Protein AF-A0AAD8E3S8-F1 (afdb_monomer)

Solvent-accessible surface area (backbone atoms only — not comparable to full-atom values): 8691 Å² total; per-residue (Å²): 136,82,88,84,83,81,80,79,73,86,78,87,72,82,86,75,86,82,73,80,76,80,74,79,87,85,70,74,86,72,76,71,76,76,90,76,82,78,54,72,68,54,49,51,56,53,50,53,50,40,73,78,41,77,68,80,53,70,70,59,38,53,52,51,17,64,77,63,77,45,56,50,66,58,55,53,50,49,47,52,48,53,52,49,50,51,53,63,73,73,50,76,82,51,68,67,58,54,53,33,38,77,69,72,76,41,89,67,85,69,70,77,72,48,65,66,56,55,51,47,51,51,51,52,52,61,59,57,72,70,76,118

Organism: Diploptera punctata (NCBI:txid6984)

Secondary structure (DSSP, 8-state):
--------PPP-PPPPS-------S--------PPPPPPHHHHHHHHHHHHH-SS--HHHHHHHHHHHT--HHHHHHHHHHHHHHHHHHSS---HHHHHHHHTT----------HHHHHHHHHHHHHHTT--

Structure (mmCIF, N/CA/C/O backbone):
data_AF-A0AAD8E3S8-F1
#
_entry.id   AF-A0AAD8E3S8-F1
#
loop_
_atom_site.group_PDB
_atom_site.id
_atom_site.type_symbol
_atom_site.label_atom_id
_atom_site.label_alt_id
_atom_site.label_comp_id
_atom_site.label_asym_id
_atom_site.label_entity_id
_atom_site.label_seq_id
_atom_site.pdbx_PDB_ins_code
_atom_site.Cartn_x
_atom_site.Cartn_y
_atom_site.Cartn_z
_atom_site.occupancy
_atom_site.B_iso_or_equiv
_atom_site.auth_seq_id
_atom_site.auth_comp_id
_atom_site.auth_asym_id
_atom_site.auth_atom_id
_atom_site.pdbx_PDB_model_num
ATOM 1 N N . PRO A 1 1 ? 68.603 -6.218 30.599 1.00 41.03 1 PRO A N 1
ATOM 2 C CA . PRO A 1 1 ? 67.965 -5.438 29.508 1.00 41.03 1 PRO A CA 1
ATOM 3 C C . PRO A 1 1 ? 67.103 -6.356 28.616 1.00 41.03 1 PRO A C 1
ATOM 5 O O . PRO A 1 1 ? 67.599 -6.965 27.682 1.00 4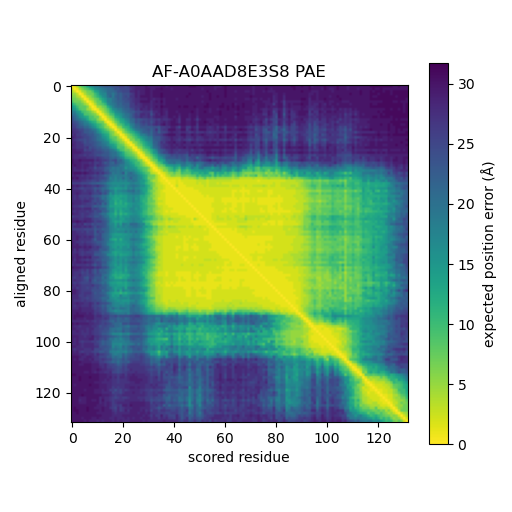1.03 1 PRO A O 1
ATOM 8 N N . GLN A 1 2 ? 65.912 -6.761 29.063 1.00 36.66 2 GLN A N 1
ATOM 9 C CA . GLN A 1 2 ? 64.624 -6.101 28.787 1.00 36.66 2 GLN A CA 1
ATOM 10 C C . GLN A 1 2 ? 64.418 -5.613 27.339 1.00 36.66 2 GLN A C 1
ATOM 12 O O . GLN A 1 2 ? 65.004 -4.619 26.933 1.00 36.66 2 GLN A O 1
ATOM 17 N N . GLY A 1 3 ? 63.469 -6.273 26.660 1.00 38.06 3 GLY A N 1
ATOM 18 C CA . GLY A 1 3 ? 62.448 -5.627 25.830 1.00 38.06 3 GLY A CA 1
ATOM 19 C C . GLY A 1 3 ? 62.775 -5.394 24.355 1.00 38.06 3 GLY A C 1
ATOM 20 O O . GLY A 1 3 ? 63.618 -4.571 24.028 1.00 38.06 3 GLY A O 1
ATOM 21 N N . ASN A 1 4 ? 62.029 -6.051 23.456 1.00 39.97 4 ASN A N 1
ATOM 22 C CA . ASN A 1 4 ? 61.101 -5.373 22.527 1.00 39.97 4 ASN A CA 1
ATOM 23 C C . ASN A 1 4 ? 60.538 -6.350 21.482 1.00 39.97 4 ASN A C 1
ATOM 25 O O . ASN A 1 4 ? 60.871 -6.294 20.301 1.00 39.97 4 ASN A O 1
ATOM 29 N N . ASN A 1 5 ? 59.616 -7.220 21.905 1.00 42.78 5 ASN A N 1
ATOM 30 C CA . ASN A 1 5 ? 58.748 -7.932 20.969 1.00 42.78 5 ASN A CA 1
ATOM 31 C C . ASN A 1 5 ? 57.535 -7.038 20.668 1.00 42.78 5 ASN A C 1
ATOM 33 O O . ASN A 1 5 ? 56.614 -6.920 21.480 1.00 42.78 5 ASN A O 1
ATOM 37 N N . LYS A 1 6 ? 57.559 -6.364 19.513 1.00 49.00 6 LYS A N 1
ATOM 38 C CA . LYS A 1 6 ? 56.444 -5.556 19.001 1.00 49.00 6 LYS A CA 1
ATOM 39 C C . LYS A 1 6 ? 55.241 -6.472 18.744 1.00 49.00 6 LYS A C 1
ATOM 41 O O . LYS A 1 6 ? 55.183 -7.156 17.727 1.00 49.00 6 LYS A O 1
ATOM 46 N N . LYS A 1 7 ? 54.263 -6.479 19.655 1.00 45.72 7 LYS A N 1
ATOM 47 C CA . LYS A 1 7 ? 52.934 -7.050 19.397 1.00 45.72 7 LYS A CA 1
ATOM 48 C C . LYS A 1 7 ? 52.200 -6.140 18.412 1.00 45.72 7 LYS A C 1
ATOM 50 O O . LYS A 1 7 ? 51.661 -5.105 18.792 1.00 45.72 7 LYS A O 1
ATOM 55 N N . ILE A 1 8 ? 52.211 -6.519 17.140 1.00 47.75 8 ILE A N 1
ATOM 56 C CA . ILE A 1 8 ? 51.391 -5.906 16.095 1.00 47.75 8 ILE A CA 1
ATOM 57 C C . ILE A 1 8 ? 49.946 -6.356 16.355 1.00 47.75 8 ILE A C 1
ATOM 59 O O . ILE A 1 8 ? 49.624 -7.535 16.220 1.00 47.75 8 ILE A O 1
ATOM 63 N N . GLY A 1 9 ? 49.095 -5.436 16.816 1.00 45.84 9 GLY A N 1
ATOM 64 C CA . GLY A 1 9 ? 47.663 -5.684 17.005 1.00 45.84 9 GLY A CA 1
ATOM 65 C C . GLY A 1 9 ? 46.956 -5.983 15.675 1.00 45.84 9 GLY A C 1
ATOM 66 O O . GLY A 1 9 ? 47.449 -5.585 14.615 1.00 45.84 9 GLY A O 1
ATOM 67 N N . PRO A 1 10 ? 45.809 -6.687 15.688 1.00 48.34 10 PRO A N 1
ATOM 68 C CA . PRO A 1 10 ? 45.144 -7.071 14.458 1.00 48.34 10 PRO A CA 1
ATOM 69 C C . PRO A 1 10 ? 44.601 -5.835 13.735 1.00 48.34 10 PRO A C 1
ATOM 71 O O . PRO A 1 10 ? 43.852 -5.021 14.275 1.00 48.34 10 PRO A O 1
ATOM 74 N N . ARG A 1 11 ? 45.024 -5.736 12.478 1.00 45.38 11 ARG A N 1
ATOM 75 C CA . ARG A 1 11 ? 44.616 -4.790 11.446 1.00 45.38 11 ARG A CA 1
ATOM 76 C C . ARG A 1 11 ? 43.090 -4.648 11.377 1.00 45.38 11 ARG A C 1
ATOM 78 O O . ARG A 1 11 ? 42.374 -5.622 11.154 1.00 45.38 11 ARG A O 1
ATOM 85 N N . ASN A 1 12 ? 42.624 -3.411 11.530 1.00 42.72 12 ASN A N 1
ATOM 86 C CA . ASN A 1 12 ? 41.236 -2.995 11.359 1.00 42.72 12 ASN A CA 1
ATOM 87 C C . ASN A 1 12 ? 40.801 -3.271 9.903 1.00 42.72 12 ASN A C 1
ATOM 89 O O . ASN A 1 12 ? 41.327 -2.655 8.975 1.00 42.72 12 ASN A O 1
ATOM 93 N N . GLN A 1 13 ? 39.914 -4.249 9.690 1.00 47.81 13 GLN A N 1
ATOM 94 C CA . GLN A 1 13 ? 39.330 -4.538 8.375 1.00 47.81 13 GLN A CA 1
ATOM 95 C C . GLN A 1 13 ? 38.132 -3.608 8.109 1.00 47.81 13 GLN A C 1
ATOM 97 O O . GLN A 1 13 ? 37.314 -3.407 9.010 1.00 47.81 13 GLN A O 1
ATOM 102 N N . PRO A 1 14 ? 37.977 -3.074 6.883 1.00 47.94 14 PRO A N 1
ATOM 103 C CA . PRO A 1 14 ? 36.801 -2.303 6.499 1.00 47.94 14 PRO A CA 1
ATOM 104 C C . PRO A 1 14 ? 35.556 -3.204 6.467 1.00 47.94 14 PRO A C 1
ATOM 106 O O . PRO A 1 14 ? 35.616 -4.373 6.085 1.00 47.94 14 PRO A O 1
ATOM 109 N N . GLY A 1 15 ? 34.426 -2.656 6.918 1.00 44.78 15 GLY A N 1
ATOM 110 C CA . GLY A 1 15 ? 33.181 -3.382 7.158 1.00 44.78 15 GLY A CA 1
ATOM 111 C C . GLY A 1 15 ? 32.670 -4.177 5.952 1.00 44.78 15 GLY A C 1
ATOM 112 O O . GLY A 1 15 ? 32.384 -3.628 4.892 1.00 44.78 15 GLY A O 1
ATOM 113 N N . CYS A 1 16 ? 32.501 -5.482 6.162 1.00 39.47 16 CYS A N 1
ATOM 114 C CA . CYS A 1 16 ? 31.863 -6.409 5.232 1.00 39.47 16 CYS A CA 1
ATOM 115 C C . CYS A 1 16 ? 30.346 -6.120 5.101 1.00 39.47 16 CYS A C 1
ATOM 117 O O . CYS A 1 16 ? 29.694 -5.796 6.105 1.00 39.47 16 CYS A O 1
ATOM 119 N N . PRO A 1 17 ? 29.738 -6.257 3.903 1.00 53.91 17 PRO A N 1
ATOM 120 C CA . PRO A 1 17 ? 28.339 -5.926 3.673 1.00 53.91 17 PRO A CA 1
ATOM 121 C C . PRO A 1 17 ? 27.427 -6.939 4.371 1.00 53.91 17 PRO A C 1
ATOM 123 O O . PRO A 1 17 ? 27.351 -8.103 3.997 1.00 53.91 17 PRO A O 1
ATOM 126 N N . ARG A 1 18 ? 26.692 -6.475 5.385 1.00 59.91 18 ARG A N 1
ATOM 127 C CA . ARG A 1 18 ? 25.403 -7.032 5.836 1.00 59.91 18 ARG A CA 1
ATOM 128 C C . ARG A 1 18 ? 25.329 -8.566 5.953 1.00 59.91 18 ARG A C 1
ATOM 130 O O . ARG A 1 18 ? 24.325 -9.165 5.573 1.00 59.91 18 ARG A O 1
ATOM 137 N N . SER A 1 19 ? 26.317 -9.201 6.580 1.00 55.44 19 SER A N 1
ATOM 138 C CA . SER A 1 19 ? 26.093 -10.529 7.158 1.00 55.44 19 SER A CA 1
ATOM 139 C C . SER A 1 19 ? 25.189 -10.355 8.378 1.00 55.44 19 SER A C 1
ATOM 141 O O . SER A 1 19 ? 25.576 -9.749 9.380 1.00 55.44 19 SER A O 1
ATOM 143 N N . ARG A 1 20 ? 23.933 -10.810 8.283 1.00 57.47 20 ARG A N 1
ATOM 144 C CA . ARG A 1 20 ? 23.039 -10.902 9.444 1.00 57.47 20 ARG A CA 1
ATOM 145 C C . ARG A 1 20 ? 23.740 -11.782 10.479 1.00 57.47 20 ARG A C 1
ATOM 147 O O . ARG A 1 20 ? 23.725 -13.002 10.349 1.00 57.47 20 ARG A O 1
ATOM 154 N N . ARG A 1 21 ? 24.329 -11.170 11.515 1.00 55.66 21 ARG A N 1
ATOM 155 C CA . ARG A 1 21 ? 24.757 -11.891 12.718 1.00 55.66 21 ARG A CA 1
ATOM 156 C C . ARG A 1 21 ? 23.563 -12.713 13.196 1.00 55.66 21 ARG A C 1
ATOM 158 O O . ARG A 1 21 ? 22.559 -12.147 13.628 1.00 55.66 21 ARG A O 1
ATOM 165 N N . LEU A 1 22 ? 23.678 -14.037 13.139 1.00 57.59 22 LEU A N 1
ATOM 166 C CA . LEU A 1 22 ? 22.804 -14.941 13.874 1.00 57.59 22 LEU A CA 1
ATOM 167 C C . LEU A 1 22 ? 23.106 -14.719 15.360 1.00 57.59 22 LEU A C 1
ATOM 169 O O . LEU A 1 22 ? 23.985 -15.353 15.940 1.00 57.59 22 LEU A O 1
ATOM 173 N N . LYS A 1 23 ? 22.442 -13.725 15.959 1.00 53.69 23 LYS A N 1
ATOM 174 C CA . LYS A 1 23 ? 22.464 -13.502 17.403 1.00 53.69 23 LYS A CA 1
ATOM 175 C C . LYS A 1 23 ? 21.855 -14.760 18.028 1.00 53.69 23 LYS A C 1
ATOM 177 O O . LYS A 1 23 ? 20.659 -15.009 17.876 1.00 53.69 23 LYS A O 1
ATOM 182 N N . ARG A 1 24 ? 22.714 -15.582 18.640 1.00 53.75 24 ARG A N 1
ATOM 183 C CA . ARG A 1 24 ? 22.315 -16.756 19.418 1.00 53.75 24 ARG A CA 1
ATOM 184 C C . ARG A 1 24 ? 21.368 -16.328 20.548 1.00 53.75 24 ARG A C 1
ATOM 186 O O . ARG A 1 24 ? 21.337 -15.169 20.955 1.00 53.75 24 ARG A O 1
ATOM 193 N N . LYS A 1 25 ? 20.521 -17.279 20.907 1.00 50.75 25 LYS A N 1
ATOM 194 C CA . LYS A 1 25 ? 19.128 -17.159 21.318 1.00 50.75 25 LYS A CA 1
ATOM 195 C C . LYS A 1 25 ? 19.005 -17.026 22.836 1.00 50.75 25 LYS A C 1
ATOM 197 O O . LYS A 1 25 ? 19.272 -17.992 23.520 1.00 50.75 25 LYS A O 1
ATOM 202 N N . ASP A 1 26 ? 18.496 -15.882 23.278 1.00 53.72 26 ASP A N 1
ATOM 203 C CA . ASP A 1 26 ? 17.650 -15.733 24.469 1.00 53.72 26 ASP A CA 1
ATOM 204 C C . ASP A 1 26 ? 16.571 -14.719 24.102 1.00 53.72 26 ASP A C 1
ATOM 206 O O . ASP A 1 26 ? 16.601 -13.543 24.460 1.00 53.72 26 ASP A O 1
ATOM 210 N N . LYS A 1 27 ? 15.659 -15.145 23.229 1.00 52.94 27 LYS A N 1
ATOM 211 C CA . LYS A 1 27 ? 14.475 -14.363 22.906 1.00 52.94 27 LYS A CA 1
ATOM 212 C C . LYS A 1 27 ? 13.290 -15.103 23.490 1.00 52.94 27 LYS A C 1
ATOM 214 O O . LYS A 1 27 ? 12.908 -16.148 22.963 1.00 52.94 27 LYS A O 1
ATOM 219 N N . LYS A 1 28 ? 12.699 -14.520 24.541 1.00 51.91 28 LYS A N 1
ATOM 220 C CA . LYS A 1 28 ? 11.263 -14.664 24.813 1.00 51.91 28 LYS A CA 1
ATOM 221 C C . LYS A 1 28 ? 10.522 -14.622 23.467 1.00 51.91 28 LYS A C 1
ATOM 223 O O . LYS A 1 28 ? 10.998 -13.908 22.577 1.00 51.91 28 LYS A O 1
ATOM 228 N N . PRO A 1 29 ? 9.429 -15.377 23.274 1.00 54.59 29 PRO A N 1
ATOM 229 C CA . PRO A 1 29 ? 8.632 -15.289 22.060 1.00 54.59 29 PRO A CA 1
ATOM 230 C C . PRO A 1 29 ? 8.114 -13.854 21.958 1.00 54.59 29 PRO A C 1
ATOM 232 O O . PRO A 1 29 ? 7.106 -13.490 22.545 1.00 54.59 29 PRO A O 1
ATOM 235 N N . GLU A 1 30 ? 8.890 -13.002 21.295 1.00 58.44 30 GLU A N 1
ATOM 236 C CA . GLU A 1 30 ? 8.513 -11.644 20.977 1.00 58.44 30 GLU A CA 1
ATOM 237 C C . GLU A 1 30 ? 7.377 -11.817 19.989 1.00 58.44 30 GLU A C 1
ATOM 239 O O . GLU A 1 30 ? 7.583 -12.263 18.856 1.00 58.44 30 GLU A O 1
ATOM 244 N N . GLU A 1 31 ? 6.178 -11.623 20.522 1.00 56.72 31 GLU A N 1
ATOM 245 C CA . GLU A 1 31 ? 4.889 -11.745 19.879 1.00 56.72 31 GLU A CA 1
ATOM 246 C C . GLU A 1 31 ? 4.933 -10.897 18.608 1.00 56.72 31 GLU A C 1
ATOM 248 O O . GLU A 1 31 ? 4.754 -9.677 18.608 1.00 56.72 31 GLU A O 1
ATOM 253 N N . LYS A 1 32 ? 5.333 -11.534 17.503 1.00 60.06 32 LYS A N 1
ATOM 254 C CA . LYS A 1 32 ? 5.391 -10.883 16.201 1.00 60.06 32 LYS A CA 1
ATOM 255 C C . LYS A 1 32 ? 3.975 -10.412 15.945 1.00 60.06 32 LYS A C 1
ATOM 257 O O . LYS A 1 32 ? 3.080 -11.250 15.856 1.00 60.06 32 LYS A O 1
ATOM 262 N N . ARG A 1 33 ? 3.793 -9.090 15.852 1.00 64.56 33 ARG A N 1
ATOM 263 C CA . ARG A 1 33 ? 2.478 -8.489 15.613 1.00 64.56 33 ARG A CA 1
ATOM 264 C C . ARG A 1 33 ? 1.783 -9.271 14.492 1.00 64.56 33 ARG A C 1
ATOM 266 O O . ARG A 1 33 ? 2.411 -9.455 13.439 1.00 64.56 33 ARG A O 1
ATOM 273 N N . PRO A 1 34 ? 0.558 -9.774 14.718 1.00 72.31 34 PRO A N 1
ATOM 274 C CA . PRO A 1 34 ? -0.138 -10.586 13.734 1.00 72.31 34 PRO A CA 1
ATOM 275 C C . PRO A 1 34 ? -0.231 -9.828 12.409 1.00 72.31 34 PRO A C 1
ATOM 277 O O . PRO A 1 34 ? -0.371 -8.601 12.378 1.00 72.31 34 PRO A O 1
ATOM 280 N N . ARG A 1 35 ? -0.103 -10.560 11.296 1.00 74.25 35 ARG A N 1
ATOM 281 C CA . ARG A 1 35 ? -0.296 -9.974 9.967 1.00 74.25 35 ARG A CA 1
ATOM 282 C C . ARG A 1 35 ? -1.739 -9.501 9.875 1.00 74.25 35 ARG A C 1
ATOM 284 O O . ARG A 1 35 ? -2.656 -10.306 9.968 1.00 74.25 35 ARG A O 1
ATOM 291 N N . THR A 1 36 ? -1.912 -8.201 9.695 1.00 80.19 36 THR A N 1
ATOM 292 C CA . THR A 1 36 ? -3.214 -7.574 9.489 1.00 80.19 36 THR A CA 1
ATOM 293 C C . THR A 1 36 ? -3.386 -7.294 8.003 1.00 80.19 36 THR A C 1
ATOM 295 O O . THR A 1 36 ? -2.484 -6.752 7.361 1.00 80.19 36 THR A O 1
ATOM 298 N N . ALA A 1 37 ? -4.518 -7.722 7.446 1.00 89.44 37 ALA A N 1
ATOM 299 C CA . ALA A 1 37 ? -4.952 -7.315 6.116 1.00 89.44 37 ALA A CA 1
ATOM 300 C C . ALA A 1 37 ? -5.725 -5.995 6.233 1.00 89.44 37 ALA A C 1
ATOM 302 O O . ALA A 1 37 ? -6.493 -5.816 7.177 1.00 89.44 37 ALA A O 1
ATOM 303 N N . PHE A 1 38 ? -5.509 -5.077 5.291 1.00 93.56 38 PHE A N 1
ATOM 304 C CA . PHE A 1 38 ? -6.312 -3.858 5.184 1.00 93.56 38 PHE A CA 1
ATOM 305 C C . PHE A 1 38 ? -7.603 -4.151 4.417 1.00 93.56 38 PHE A C 1
ATOM 307 O O . PHE A 1 38 ? -7.601 -4.984 3.508 1.00 93.56 38 PHE A O 1
ATOM 314 N N . SER A 1 39 ? -8.690 -3.466 4.769 1.00 95.81 39 SER A N 1
ATOM 315 C CA . SER A 1 39 ? -9.948 -3.551 4.024 1.00 95.81 39 SER A CA 1
ATOM 316 C C . SER A 1 39 ? -9.810 -2.934 2.625 1.00 95.81 39 SER A C 1
ATOM 318 O O . SER A 1 39 ? -8.892 -2.153 2.357 1.00 95.81 39 SER A O 1
ATOM 320 N N . GLY A 1 40 ? -10.737 -3.262 1.719 1.00 93.75 40 GLY A N 1
ATOM 321 C CA . GLY A 1 40 ? -10.757 -2.683 0.370 1.00 93.75 40 GLY A CA 1
ATOM 322 C C . GLY A 1 40 ? -10.865 -1.154 0.382 1.00 93.75 40 GLY A C 1
ATOM 323 O O . GLY A 1 40 ? -10.140 -0.481 -0.346 1.00 93.75 40 GLY A O 1
ATOM 324 N N . GLU A 1 41 ? -11.691 -0.605 1.273 1.00 94.88 41 GLU A N 1
ATOM 325 C CA . GLU A 1 41 ? -11.859 0.841 1.460 1.00 94.88 41 GLU A CA 1
ATOM 326 C C . GLU A 1 41 ? -10.572 1.513 1.965 1.00 94.88 41 GLU A C 1
ATOM 328 O O . GLU A 1 41 ? -10.131 2.521 1.407 1.00 94.88 41 GLU A O 1
ATOM 333 N N . GLN A 1 42 ? -9.904 0.906 2.956 1.00 95.81 42 GLN A N 1
ATOM 334 C CA . GLN A 1 42 ? -8.612 1.388 3.453 1.00 95.81 42 GLN A CA 1
ATOM 335 C C . GLN A 1 42 ? -7.567 1.416 2.332 1.00 95.81 42 GLN A C 1
ATOM 337 O O . GLN A 1 42 ? -6.833 2.393 2.183 1.00 95.81 42 GLN A O 1
ATOM 342 N N . LEU A 1 43 ? -7.508 0.364 1.510 1.00 96.69 43 LEU A N 1
ATOM 343 C CA . LEU A 1 43 ? -6.600 0.309 0.367 1.00 96.69 43 LEU A CA 1
ATOM 344 C C . LEU A 1 43 ? -6.935 1.364 -0.690 1.00 96.69 43 LEU A C 1
ATOM 346 O O . LEU A 1 43 ? -6.012 1.976 -1.223 1.00 96.69 43 LEU A O 1
ATOM 350 N N . ALA A 1 44 ? -8.214 1.598 -0.986 1.00 95.50 44 ALA A N 1
ATOM 351 C CA . ALA A 1 44 ? -8.640 2.599 -1.961 1.00 95.50 44 ALA A CA 1
ATOM 352 C C . ALA A 1 44 ? -8.189 4.010 -1.554 1.00 95.50 44 ALA A C 1
ATOM 354 O O . ALA A 1 44 ? -7.559 4.708 -2.350 1.00 95.50 44 ALA A O 1
ATOM 355 N N . ARG A 1 45 ? -8.406 4.396 -0.290 1.00 97.44 45 ARG A N 1
ATOM 356 C CA . ARG A 1 45 ? -7.948 5.689 0.244 1.00 97.44 45 ARG A CA 1
ATOM 357 C C . ARG A 1 45 ? -6.424 5.822 0.215 1.00 97.44 45 ARG A C 1
ATOM 359 O O . ARG A 1 45 ? -5.914 6.861 -0.192 1.00 97.44 45 ARG A O 1
ATOM 366 N N . LEU A 1 46 ? -5.690 4.770 0.593 1.00 97.00 46 LEU A N 1
ATOM 367 C CA . LEU A 1 46 ? -4.221 4.767 0.544 1.00 97.00 46 LEU A CA 1
ATOM 368 C C . LEU A 1 46 ? -3.677 4.876 -0.884 1.00 97.00 46 LEU A C 1
ATOM 370 O O . LEU A 1 46 ? -2.676 5.555 -1.108 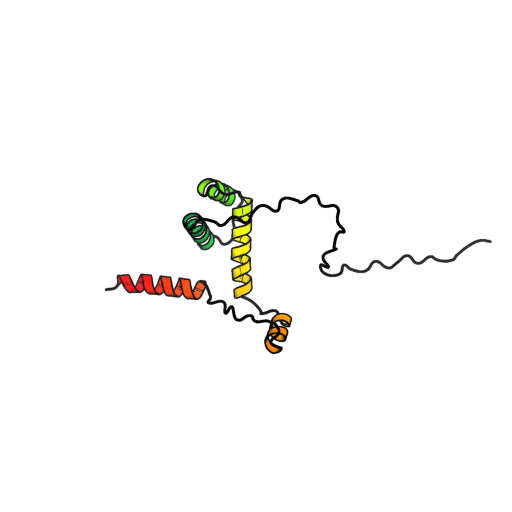1.00 97.00 46 LEU A O 1
ATOM 374 N N . LYS A 1 47 ? -4.322 4.215 -1.852 1.00 96.06 47 LYS A N 1
ATOM 375 C CA . LYS A 1 47 ? -3.975 4.317 -3.275 1.00 96.06 47 LYS A CA 1
ATOM 376 C C . LYS A 1 47 ? -4.212 5.726 -3.810 1.00 96.06 47 LYS A C 1
ATOM 378 O O . LYS A 1 47 ? -3.332 6.245 -4.487 1.00 96.06 47 LYS A O 1
ATOM 383 N N . HIS A 1 48 ? -5.356 6.326 -3.482 1.00 96.19 48 HIS A N 1
ATOM 384 C CA . HIS A 1 48 ? -5.682 7.695 -3.875 1.00 96.19 48 HIS A CA 1
ATOM 385 C C . HIS A 1 48 ? -4.614 8.677 -3.387 1.00 96.19 48 HIS A C 1
ATOM 387 O O . HIS A 1 48 ? -3.986 9.354 -4.194 1.00 96.19 48 HIS A O 1
ATOM 393 N N . GLU A 1 49 ? -4.300 8.638 -2.092 1.00 97.00 49 GLU A N 1
ATOM 394 C CA . GLU A 1 49 ? -3.256 9.486 -1.517 1.00 97.00 49 GLU A CA 1
ATOM 395 C C . GLU A 1 49 ? -1.884 9.259 -2.173 1.00 97.00 49 GLU A C 1
ATOM 3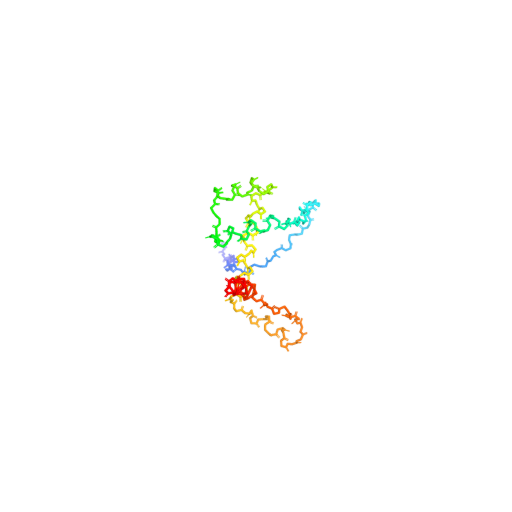97 O O . GLU A 1 49 ? -1.126 10.191 -2.418 1.00 97.00 49 GLU A O 1
ATOM 402 N N . PHE A 1 50 ? -1.532 8.003 -2.460 1.00 95.56 50 PHE A N 1
ATOM 403 C CA . PHE A 1 50 ? -0.252 7.670 -3.081 1.00 95.56 50 PHE A CA 1
ATOM 404 C C . PHE A 1 50 ? -0.129 8.196 -4.517 1.00 95.56 50 PHE A C 1
ATOM 406 O O . PHE A 1 50 ? 0.986 8.475 -4.970 1.00 95.56 50 PHE A O 1
ATOM 413 N N . ALA A 1 51 ? -1.251 8.303 -5.234 1.00 93.81 51 ALA A N 1
ATOM 414 C CA . ALA A 1 51 ? -1.299 8.905 -6.560 1.00 93.81 51 ALA A CA 1
ATOM 415 C C . ALA A 1 51 ? -1.039 10.417 -6.492 1.00 93.81 51 ALA A C 1
ATOM 417 O O . ALA A 1 51 ? -0.292 10.929 -7.322 1.00 93.81 51 ALA A O 1
ATOM 418 N N . GLU A 1 52 ? -1.570 11.098 -5.472 1.00 94.25 52 GLU A N 1
ATOM 419 C CA . GLU A 1 52 ? -1.314 12.523 -5.225 1.00 94.25 52 GLU A CA 1
ATOM 420 C C . GLU A 1 52 ? 0.122 12.772 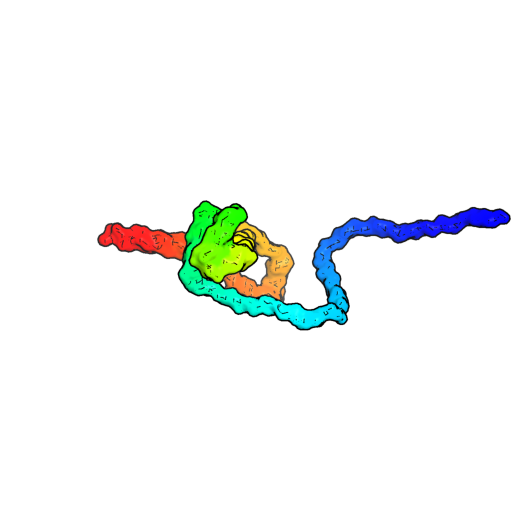-4.746 1.00 94.25 52 GLU A C 1
ATOM 422 O O . GLU A 1 52 ? 0.812 13.664 -5.241 1.00 94.25 52 GLU A O 1
ATOM 427 N N . ASN A 1 53 ? 0.607 11.966 -3.796 1.00 93.75 53 ASN A N 1
ATOM 428 C CA . ASN A 1 53 ? 1.957 12.081 -3.267 1.00 93.75 53 ASN A CA 1
ATOM 429 C C . ASN A 1 53 ? 2.578 10.719 -2.920 1.00 93.75 53 ASN A C 1
ATOM 431 O O . ASN A 1 53 ? 2.200 10.030 -1.971 1.00 93.75 53 ASN A O 1
ATOM 435 N N . ARG A 1 54 ? 3.655 10.367 -3.632 1.00 94.69 54 ARG A N 1
ATOM 436 C CA . ARG A 1 54 ? 4.407 9.115 -3.426 1.00 94.69 54 ARG A CA 1
ATOM 437 C C . ARG A 1 54 ? 5.092 9.045 -2.049 1.00 94.69 54 ARG A C 1
ATOM 439 O O . ARG A 1 54 ? 5.514 7.955 -1.638 1.00 94.69 54 ARG A O 1
ATOM 446 N N . TYR A 1 55 ? 5.232 10.164 -1.329 1.00 97.06 55 TYR A N 1
ATOM 447 C CA . TYR A 1 55 ? 5.865 10.267 -0.009 1.00 97.06 55 TYR A CA 1
ATOM 448 C C . TYR A 1 55 ? 4.988 11.026 0.989 1.00 97.06 55 TYR A C 1
ATOM 450 O O . TYR A 1 55 ? 4.566 12.145 0.746 1.00 97.06 55 TYR A O 1
ATOM 458 N N . LEU A 1 56 ? 4.785 10.456 2.176 1.00 95.69 56 LEU A N 1
ATOM 459 C CA . LEU A 1 56 ? 4.003 11.118 3.218 1.00 95.69 56 LEU A CA 1
ATOM 460 C C . LEU A 1 56 ? 4.843 12.060 4.076 1.00 95.69 56 LEU A C 1
ATOM 462 O O . LEU A 1 56 ? 5.920 11.684 4.552 1.00 95.69 56 LEU A O 1
ATOM 466 N N . THR A 1 57 ? 4.269 13.225 4.368 1.00 97.56 57 THR A N 1
ATOM 467 C CA . THR A 1 57 ? 4.672 14.069 5.496 1.00 97.56 57 THR A CA 1
ATOM 468 C C . THR A 1 57 ? 4.171 13.472 6.814 1.00 97.56 57 THR A C 1
ATOM 470 O O . THR A 1 57 ? 3.342 12.559 6.837 1.00 97.56 57 THR A O 1
ATOM 473 N N . GLU A 1 58 ? 4.691 13.963 7.938 1.00 97.38 58 GLU A N 1
ATOM 474 C CA . GLU A 1 58 ? 4.238 13.530 9.263 1.00 97.38 58 GLU A CA 1
ATOM 475 C C . GLU A 1 58 ? 2.771 13.864 9.507 1.00 97.38 58 GLU A C 1
ATOM 477 O O . GLU A 1 58 ? 1.982 12.961 9.768 1.00 97.38 58 GLU A O 1
ATOM 482 N N . ARG A 1 59 ? 2.391 15.125 9.290 1.00 97.50 59 ARG A N 1
ATOM 483 C CA . ARG A 1 59 ? 1.007 15.577 9.426 1.00 97.50 59 ARG A CA 1
ATOM 484 C C . ARG A 1 59 ? 0.037 14.713 8.617 1.00 97.50 59 ARG A C 1
ATOM 486 O O . ARG A 1 59 ? -0.958 14.240 9.160 1.00 97.50 59 ARG A O 1
ATOM 493 N N . ARG A 1 60 ? 0.343 14.455 7.339 1.00 97.62 60 ARG A N 1
ATOM 494 C CA . ARG A 1 60 ? -0.564 13.687 6.479 1.00 97.62 60 ARG A CA 1
ATOM 495 C C . ARG A 1 60 ? -0.687 12.228 6.913 1.00 97.62 60 ARG A C 1
ATOM 497 O O . ARG A 1 60 ? -1.761 11.641 6.842 1.00 97.62 60 ARG A O 1
ATOM 504 N N . ARG A 1 61 ? 0.398 11.643 7.429 1.00 98.31 61 ARG A N 1
ATOM 505 C CA . ARG A 1 61 ? 0.376 10.296 8.010 1.00 98.31 61 ARG A CA 1
ATOM 506 C C . ARG A 1 61 ? -0.544 10.220 9.231 1.00 98.31 61 ARG A C 1
ATOM 508 O O . ARG A 1 61 ? -1.295 9.253 9.326 1.00 98.31 61 ARG A O 1
ATOM 515 N N . THR A 1 62 ? -0.495 11.203 10.129 1.00 98.31 62 THR A N 1
ATOM 516 C CA . THR A 1 62 ? -1.379 11.258 11.305 1.00 98.31 62 THR A CA 1
ATOM 517 C C . THR A 1 62 ? -2.847 11.416 10.897 1.00 98.31 62 THR A C 1
ATOM 519 O O . THR A 1 62 ? -3.710 10.727 11.439 1.00 98.31 62 THR A O 1
ATOM 522 N N . GLU A 1 63 ? -3.140 12.255 9.899 1.00 97.88 63 GLU A N 1
ATOM 523 C CA . GLU A 1 63 ? -4.499 12.425 9.359 1.00 97.88 63 GLU A CA 1
ATOM 524 C C . GLU A 1 63 ? -5.058 11.104 8.801 1.00 97.88 63 GLU A C 1
ATOM 526 O O . GLU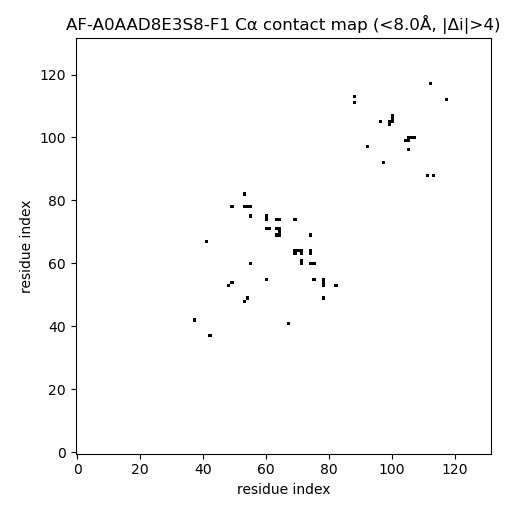 A 1 63 ? -6.126 10.662 9.224 1.00 97.88 63 GLU A O 1
ATOM 531 N N . LEU A 1 64 ? -4.302 10.413 7.939 1.00 97.62 64 LEU A N 1
ATOM 532 C CA . LEU A 1 64 ? -4.712 9.127 7.355 1.00 97.62 64 LEU A CA 1
ATOM 533 C C . LEU A 1 64 ? -4.862 8.018 8.397 1.00 97.62 64 LEU A C 1
ATOM 535 O O . LEU A 1 64 ? -5.760 7.187 8.291 1.00 97.62 64 LEU A O 1
ATOM 539 N N . ALA A 1 65 ? -3.986 7.987 9.402 1.00 97.69 65 ALA A N 1
ATOM 540 C CA . ALA A 1 65 ? -4.082 7.040 10.508 1.00 97.69 65 ALA A CA 1
ATOM 541 C C . ALA A 1 65 ? -5.421 7.191 11.247 1.00 97.69 65 ALA A C 1
ATOM 543 O O . ALA A 1 65 ? -6.108 6.197 11.491 1.00 97.69 65 ALA A O 1
ATOM 544 N N . ARG A 1 66 ? -5.824 8.438 11.529 1.00 97.69 66 ARG A N 1
ATOM 545 C CA . ARG A 1 66 ? -7.106 8.745 12.171 1.00 97.69 66 ARG A CA 1
ATOM 546 C C . ARG A 1 66 ? -8.297 8.404 11.277 1.00 97.69 66 ARG A C 1
ATOM 548 O O . ARG A 1 66 ? -9.242 7.797 11.762 1.00 97.69 66 ARG A O 1
ATOM 555 N N . GLU A 1 67 ? -8.249 8.781 9.999 1.00 96.94 67 GLU A N 1
ATOM 556 C CA . GLU A 1 67 ? -9.323 8.511 9.029 1.00 96.94 67 GLU A CA 1
ATOM 557 C C . GLU A 1 67 ? 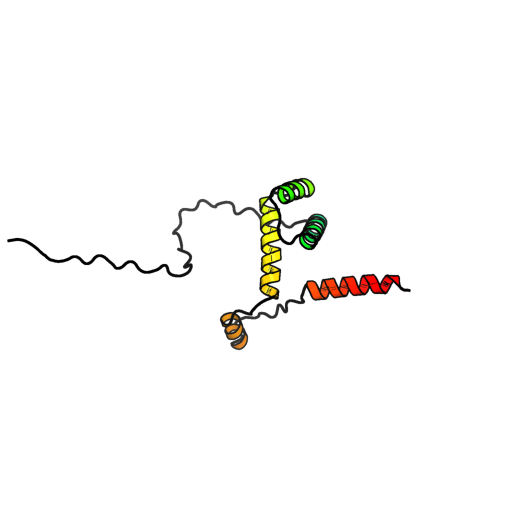-9.573 7.009 8.843 1.00 96.94 67 GLU A C 1
ATOM 559 O O . GLU A 1 67 ? -10.716 6.576 8.763 1.00 96.94 67 GLU A O 1
ATOM 564 N N . LEU A 1 68 ? -8.506 6.207 8.793 1.00 96.31 68 LEU A N 1
ATOM 565 C CA . LEU A 1 68 ? -8.584 4.782 8.466 1.00 96.31 68 LEU A CA 1
ATOM 566 C C . LEU A 1 68 ? -8.650 3.860 9.690 1.00 96.31 68 LEU A C 1
ATOM 568 O O . LEU A 1 68 ? -8.758 2.642 9.523 1.00 96.31 68 LEU A O 1
ATOM 572 N N . GLY A 1 69 ? -8.533 4.412 10.903 1.00 96.31 69 GLY A N 1
ATOM 573 C CA . GLY A 1 69 ? -8.439 3.632 12.141 1.00 96.31 69 GLY A CA 1
ATOM 574 C C . GLY A 1 69 ? -7.186 2.750 12.200 1.00 96.31 69 GLY A C 1
ATOM 575 O O . GLY A 1 69 ? -7.216 1.654 12.759 1.00 96.31 69 GLY A O 1
ATOM 576 N N . LEU A 1 70 ? -6.090 3.194 11.581 1.00 95.62 70 LEU A N 1
ATOM 577 C CA . LEU A 1 70 ? -4.830 2.456 11.482 1.00 95.62 70 LEU A CA 1
ATOM 578 C C . LEU A 1 70 ? -3.728 3.155 12.273 1.00 95.62 70 LEU A C 1
ATOM 580 O O . LEU A 1 70 ? -3.753 4.359 12.494 1.00 95.62 70 LEU A O 1
ATOM 584 N N . ASN A 1 71 ? -2.697 2.409 12.659 1.00 95.44 71 ASN A N 1
ATOM 585 C CA . ASN A 1 71 ? -1.527 3.001 13.296 1.00 95.44 71 ASN A CA 1
ATOM 586 C C . ASN A 1 71 ? -0.639 3.698 12.246 1.00 95.44 71 ASN A C 1
ATOM 588 O O . ASN A 1 71 ? -0.414 3.159 11.160 1.00 95.44 71 ASN A O 1
ATOM 592 N N . GLU A 1 72 ? -0.037 4.843 12.576 1.00 96.94 72 GLU A N 1
ATOM 593 C CA . GLU A 1 72 ? 0.882 5.575 11.689 1.00 96.94 72 GLU A CA 1
ATOM 594 C C . GLU A 1 72 ? 2.003 4.693 11.121 1.00 96.94 72 GLU A C 1
ATOM 596 O O . GLU A 1 72 ? 2.417 4.834 9.966 1.00 96.94 72 GLU A O 1
ATOM 601 N N . ALA A 1 73 ? 2.484 3.738 11.920 1.00 95.62 73 ALA A N 1
ATOM 602 C CA . ALA A 1 73 ? 3.479 2.766 11.488 1.00 95.62 73 ALA A CA 1
ATOM 603 C C . ALA A 1 73 ? 2.978 1.884 10.329 1.00 95.62 73 ALA A C 1
ATOM 605 O O . ALA A 1 73 ? 3.747 1.599 9.412 1.00 95.62 73 ALA A O 1
ATOM 606 N N . GLN A 1 74 ? 1.705 1.474 10.341 1.00 95.88 74 GLN A N 1
ATOM 607 C CA . GLN A 1 74 ? 1.097 0.686 9.264 1.00 95.88 74 GLN A CA 1
ATOM 608 C C . GLN A 1 74 ? 1.015 1.507 7.975 1.00 95.88 74 GLN A C 1
ATOM 610 O O . GLN A 1 74 ? 1.435 1.019 6.925 1.00 95.88 74 GLN A O 1
ATOM 615 N N . ILE A 1 75 ? 0.596 2.774 8.074 1.00 96.94 75 ILE A N 1
ATOM 616 C CA . ILE A 1 75 ? 0.571 3.712 6.942 1.00 96.94 75 ILE A CA 1
ATOM 617 C C . ILE A 1 75 ? 1.983 3.877 6.360 1.00 96.94 75 ILE A C 1
ATOM 619 O O . ILE A 1 75 ? 2.212 3.700 5.162 1.00 96.94 75 ILE A O 1
ATOM 623 N N . LYS A 1 76 ? 2.975 4.131 7.221 1.00 96.50 76 LYS A N 1
ATOM 624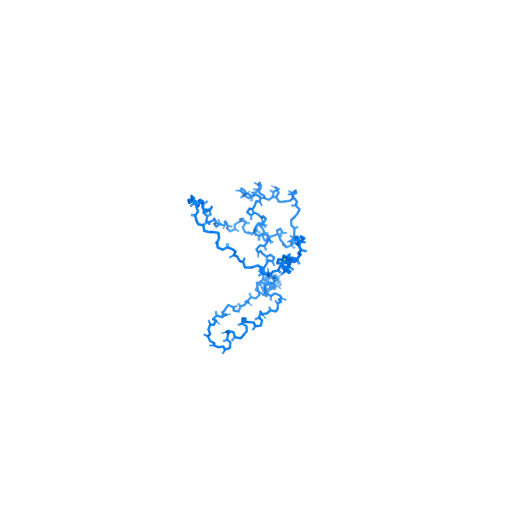 C CA . LYS A 1 76 ? 4.382 4.277 6.825 1.00 96.50 76 LYS A CA 1
ATOM 625 C C . LYS A 1 76 ? 4.911 3.034 6.105 1.00 96.50 76 LYS A C 1
ATOM 627 O O . LYS A 1 76 ? 5.553 3.168 5.062 1.00 96.50 76 LYS A O 1
ATOM 632 N N . ILE A 1 77 ? 4.659 1.843 6.649 1.00 96.50 77 ILE A N 1
ATOM 633 C CA . ILE A 1 77 ? 5.098 0.571 6.060 1.00 96.50 77 ILE A CA 1
ATOM 634 C C . ILE A 1 77 ? 4.415 0.341 4.711 1.00 96.50 77 ILE A C 1
ATOM 636 O O . ILE A 1 77 ? 5.084 -0.060 3.760 1.00 96.50 77 ILE A O 1
ATOM 640 N N . TRP A 1 78 ? 3.119 0.634 4.593 1.00 96.75 78 TRP A N 1
ATOM 641 C CA . TRP A 1 78 ? 2.399 0.485 3.331 1.00 96.75 78 TRP A CA 1
ATOM 642 C C . TRP A 1 78 ? 2.993 1.379 2.235 1.00 96.75 78 TRP A C 1
ATOM 644 O O . TRP A 1 78 ? 3.340 0.877 1.166 1.00 96.75 78 TRP A O 1
ATOM 654 N N . PHE A 1 79 ? 3.248 2.662 2.524 1.00 97.56 79 PHE A N 1
ATOM 655 C CA . PHE A 1 79 ? 3.877 3.586 1.568 1.00 97.56 79 PHE A CA 1
ATOM 656 C C . PHE A 1 79 ? 5.295 3.149 1.176 1.00 97.56 79 PHE A C 1
ATOM 658 O O . PHE A 1 79 ? 5.683 3.229 0.009 1.00 97.56 79 PHE A O 1
ATOM 665 N N . GLN A 1 80 ? 6.082 2.653 2.136 1.00 96.88 80 GLN A N 1
ATOM 666 C CA . GLN A 1 80 ? 7.404 2.089 1.856 1.00 96.88 80 GLN A CA 1
ATOM 667 C C . GLN A 1 80 ? 7.316 0.857 0.949 1.00 96.88 80 GLN A C 1
ATOM 669 O O . GLN A 1 80 ? 8.084 0.753 -0.009 1.00 96.88 80 GLN A O 1
ATOM 674 N N . ASN A 1 81 ? 6.371 -0.046 1.216 1.00 95.56 81 ASN A N 1
ATOM 675 C CA . ASN A 1 81 ? 6.153 -1.248 0.418 1.00 95.56 81 ASN A CA 1
ATOM 676 C C . ASN A 1 81 ? 5.678 -0.911 -0.997 1.00 95.56 81 ASN A C 1
ATOM 678 O O . ASN A 1 81 ? 6.210 -1.482 -1.949 1.00 95.56 81 ASN A O 1
ATOM 682 N N . LYS A 1 82 ? 4.749 0.042 -1.159 1.00 94.62 82 LYS A N 1
ATOM 683 C CA . LYS A 1 82 ? 4.272 0.470 -2.482 1.00 94.62 82 LYS A CA 1
ATOM 684 C C . LYS A 1 82 ? 5.415 1.072 -3.304 1.00 94.62 82 LYS A C 1
ATOM 686 O O . LYS A 1 82 ? 5.645 0.622 -4.423 1.00 94.62 82 LYS A O 1
ATOM 691 N N . ARG A 1 83 ? 6.231 1.973 -2.733 1.00 95.19 83 ARG A N 1
ATOM 692 C CA . ARG A 1 83 ? 7.439 2.485 -3.419 1.00 95.19 83 ARG A CA 1
ATOM 693 C C . ARG A 1 83 ? 8.448 1.384 -3.742 1.00 95.19 83 ARG A C 1
ATOM 695 O O . ARG A 1 83 ? 9.035 1.388 -4.819 1.00 95.19 83 ARG A O 1
ATOM 702 N N . ALA A 1 84 ? 8.668 0.439 -2.828 1.00 90.56 84 ALA A N 1
ATOM 703 C CA . ALA A 1 84 ? 9.580 -0.675 -3.068 1.00 90.56 84 ALA A CA 1
ATOM 704 C C . ALA A 1 84 ? 9.093 -1.589 -4.202 1.00 90.56 84 ALA A C 1
ATOM 706 O O . ALA A 1 84 ? 9.926 -2.072 -4.965 1.00 90.56 84 ALA A O 1
ATOM 707 N N . LYS A 1 85 ? 7.777 -1.811 -4.323 1.00 87.81 85 LYS A N 1
ATOM 708 C CA . LYS A 1 85 ? 7.169 -2.557 -5.433 1.00 87.81 85 LYS A CA 1
ATOM 709 C C . LYS A 1 85 ? 7.435 -1.856 -6.765 1.00 87.81 85 LYS A C 1
ATOM 711 O O . LYS A 1 85 ? 7.970 -2.490 -7.664 1.00 87.81 85 LYS A O 1
ATOM 716 N N . ILE A 1 86 ? 7.183 -0.550 -6.838 1.00 86.31 86 ILE A N 1
ATOM 717 C CA . ILE A 1 86 ? 7.422 0.250 -8.050 1.00 86.31 86 ILE A CA 1
ATOM 718 C C . ILE A 1 86 ? 8.897 0.227 -8.436 1.00 86.31 86 ILE A C 1
ATOM 720 O O . ILE A 1 86 ? 9.228 -0.104 -9.564 1.00 86.31 86 ILE A O 1
ATOM 724 N N . LYS A 1 87 ? 9.801 0.450 -7.475 1.00 85.00 87 LYS A N 1
ATOM 725 C CA . LYS A 1 87 ? 11.246 0.388 -7.731 1.00 85.00 87 LYS A CA 1
ATOM 726 C C . LYS A 1 87 ? 11.708 -0.982 -8.244 1.00 85.00 87 LYS A C 1
ATOM 728 O O . LYS A 1 87 ? 12.648 -1.056 -9.024 1.00 85.00 87 LYS A O 1
ATOM 733 N N . LYS A 1 88 ? 11.101 -2.072 -7.760 1.00 79.12 88 LYS A N 1
ATOM 734 C CA . LYS A 1 88 ? 11.409 -3.434 -8.227 1.00 79.12 88 LYS A CA 1
ATOM 735 C C . LYS A 1 88 ? 10.889 -3.689 -9.641 1.00 79.12 88 LYS A C 1
ATOM 737 O O . LYS A 1 88 ? 11.538 -4.433 -10.364 1.00 79.12 88 LYS A O 1
ATOM 742 N N . ALA A 1 89 ? 9.749 -3.103 -10.004 1.00 72.81 89 ALA A N 1
ATOM 743 C CA . ALA A 1 89 ? 9.217 -3.169 -11.361 1.00 72.81 89 ALA A CA 1
ATOM 744 C C . ALA A 1 89 ? 10.061 -2.323 -12.331 1.00 72.81 89 ALA A C 1
ATOM 746 O O . ALA A 1 89 ? 10.372 -2.766 -13.428 1.00 72.81 89 ALA A O 1
ATOM 747 N N . SER A 1 90 ? 10.528 -1.151 -11.890 1.00 71.31 90 SER A N 1
ATOM 748 C CA . SER A 1 90 ? 11.149 -0.144 -12.753 1.00 71.31 90 SER A CA 1
ATOM 749 C C . SER A 1 90 ? 12.655 -0.302 -13.015 1.00 71.31 90 SER A C 1
ATOM 751 O O . SER A 1 90 ? 13.229 0.580 -13.649 1.00 71.31 90 SER A O 1
ATOM 753 N N . GLY A 1 91 ? 13.363 -1.318 -12.501 1.00 62.25 91 GLY A N 1
ATOM 754 C CA . GLY A 1 91 ? 14.828 -1.302 -12.641 1.00 62.25 91 GLY A CA 1
ATOM 755 C C . GLY A 1 91 ? 15.592 -2.570 -12.281 1.00 62.25 91 GLY A C 1
ATOM 756 O O . GLY A 1 91 ? 15.627 -2.979 -11.124 1.00 62.25 91 GLY A O 1
ATOM 757 N N . GLN A 1 92 ? 16.275 -3.105 -13.301 1.00 62.50 92 GLN A N 1
ATOM 758 C CA . GLN A 1 92 ? 17.307 -4.150 -13.293 1.00 62.50 92 GLN A CA 1
ATOM 759 C C . GLN A 1 92 ? 17.000 -5.386 -12.442 1.00 62.50 92 GLN A C 1
ATOM 761 O O . GLN A 1 92 ? 17.256 -5.453 -11.236 1.00 62.50 92 GLN A O 1
ATOM 766 N N . LYS A 1 93 ? 16.573 -6.449 -13.135 1.00 66.38 93 LYS A N 1
ATOM 767 C CA . LYS A 1 93 ? 16.669 -7.814 -12.617 1.00 66.38 93 LYS A CA 1
ATOM 768 C C . LYS A 1 93 ? 18.108 -8.033 -12.140 1.00 66.38 93 LYS A C 1
ATOM 770 O O . LYS A 1 93 ? 19.058 -7.827 -12.892 1.00 66.38 93 LYS A O 1
ATOM 775 N N . ASN A 1 94 ? 18.263 -8.404 -10.870 1.00 75.94 94 ASN A N 1
ATOM 776 C CA . ASN A 1 94 ? 19.567 -8.708 -10.287 1.00 75.94 94 ASN A CA 1
ATOM 777 C C . ASN A 1 94 ? 20.285 -9.728 -11.200 1.00 75.94 94 ASN A C 1
ATOM 779 O O . ASN A 1 94 ? 19.660 -10.740 -11.524 1.00 75.94 94 ASN A O 1
ATOM 783 N N . PRO A 1 95 ? 21.547 -9.507 -11.618 1.00 77.19 95 PRO A N 1
ATOM 784 C CA . PRO A 1 95 ? 22.255 -10.431 -12.510 1.00 77.19 95 PRO A CA 1
ATOM 785 C C . PRO A 1 95 ? 22.281 -11.866 -11.964 1.00 77.19 95 PRO A C 1
ATOM 787 O O . PRO A 1 95 ? 22.129 -12.817 -12.724 1.00 77.19 95 PRO A O 1
ATOM 790 N N . LEU A 1 96 ? 22.353 -12.025 -10.636 1.00 77.75 96 LEU A N 1
ATOM 791 C CA . LEU A 1 96 ? 22.239 -13.326 -9.980 1.00 77.75 96 LEU A CA 1
ATOM 792 C C . LEU A 1 96 ? 20.848 -13.944 -10.156 1.00 77.75 96 LEU A C 1
ATOM 794 O O . LEU A 1 96 ? 20.731 -15.143 -10.379 1.00 77.75 96 LEU A O 1
ATOM 798 N N . ALA A 1 97 ? 19.786 -13.138 -10.074 1.00 77.50 97 ALA A N 1
ATOM 799 C CA . ALA A 1 97 ? 18.441 -13.629 -10.350 1.00 77.50 97 ALA A CA 1
ATOM 800 C C . ALA A 1 97 ? 18.338 -14.108 -11.804 1.00 77.50 97 ALA A C 1
ATOM 802 O O . ALA A 1 97 ? 17.755 -15.157 -12.037 1.00 77.50 97 ALA A O 1
ATOM 803 N N . LEU A 1 98 ? 18.941 -13.390 -12.760 1.00 78.94 98 LEU A N 1
ATOM 804 C CA . LEU A 1 98 ? 18.976 -13.783 -14.175 1.00 78.94 98 LEU A CA 1
ATOM 805 C C . LEU A 1 98 ? 19.698 -15.120 -14.383 1.00 78.94 98 LEU A C 1
ATOM 807 O O . LEU A 1 98 ? 19.181 -16.008 -15.055 1.00 78.94 98 LEU A O 1
ATOM 811 N N . GLN A 1 99 ? 20.863 -15.287 -13.754 1.00 82.69 99 GLN A N 1
ATOM 812 C CA . GLN A 1 99 ? 21.627 -16.530 -13.811 1.00 82.69 99 GLN A CA 1
ATOM 813 C C . GLN A 1 99 ? 20.846 -17.713 -13.220 1.00 82.69 99 GLN A C 1
ATOM 815 O O . GLN A 1 99 ? 20.823 -18.792 -13.807 1.00 82.69 99 GLN A O 1
ATOM 820 N N . LEU A 1 100 ? 20.165 -17.514 -12.087 1.00 83.31 100 LEU A N 1
ATOM 821 C CA . LEU A 1 100 ? 19.349 -18.556 -11.456 1.00 83.31 100 LEU A CA 1
ATOM 822 C C . LEU A 1 100 ? 18.099 -18.918 -12.277 1.00 83.31 100 LEU A C 1
ATOM 824 O O . LEU A 1 100 ? 17.693 -20.080 -12.264 1.00 83.31 100 LEU A O 1
ATOM 828 N N . MET A 1 101 ? 17.507 -17.964 -13.007 1.00 81.31 101 MET A N 1
ATOM 829 C CA . MET A 1 101 ? 16.438 -18.262 -13.972 1.00 81.31 101 MET A CA 1
ATOM 830 C C . MET A 1 101 ? 16.963 -19.116 -15.127 1.00 81.31 101 MET A C 1
ATOM 832 O O . MET A 1 101 ? 16.329 -20.103 -15.481 1.00 81.31 101 MET A O 1
ATOM 836 N N . ALA A 1 102 ? 18.126 -18.764 -15.689 1.00 80.25 102 ALA A N 1
ATOM 837 C CA . ALA A 1 102 ? 18.736 -19.501 -16.797 1.00 80.25 102 ALA A CA 1
ATOM 838 C C . ALA A 1 102 ? 19.092 -20.949 -16.414 1.00 80.25 102 ALA A C 1
ATOM 840 O O . ALA A 1 102 ? 19.024 -21.842 -17.251 1.00 80.25 102 ALA A O 1
ATOM 841 N N . GLN A 1 103 ? 19.425 -21.192 -15.142 1.00 89.06 103 GLN A N 1
ATOM 842 C CA . GLN A 1 103 ? 19.697 -22.528 -14.598 1.00 89.06 103 GLN A CA 1
ATOM 843 C C . GLN A 1 103 ? 18.430 -23.305 -14.191 1.00 89.06 103 GLN A C 1
ATOM 845 O O . GLN A 1 103 ? 18.542 -24.410 -13.668 1.00 89.06 103 GLN A O 1
ATOM 850 N N . GLY A 1 104 ? 17.228 -22.743 -14.371 1.00 85.50 104 GLY A N 1
ATOM 851 C CA . GLY A 1 104 ? 15.967 -23.389 -13.978 1.00 85.50 104 GLY A CA 1
ATOM 852 C C . GLY A 1 104 ? 15.755 -23.511 -12.462 1.00 85.50 104 GLY A C 1
ATOM 853 O O . GLY A 1 104 ? 14.815 -24.164 -12.019 1.00 85.50 104 GLY A O 1
ATOM 854 N N . LEU A 1 105 ? 16.600 -22.867 -11.653 1.00 84.62 105 LEU A N 1
ATOM 855 C CA . LEU A 1 105 ? 16.568 -22.934 -10.187 1.00 84.62 105 LEU A CA 1
ATOM 856 C C .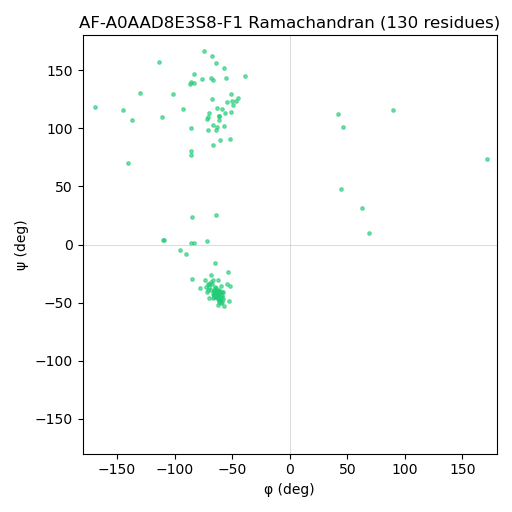 LEU A 1 105 ? 15.681 -21.850 -9.557 1.00 84.62 105 LEU A C 1
ATOM 858 O O . LEU A 1 105 ? 15.455 -21.857 -8.346 1.00 84.62 105 LEU A O 1
ATOM 862 N N . TYR A 1 106 ? 15.192 -20.897 -10.354 1.00 81.25 106 TYR A N 1
ATOM 863 C CA . TYR A 1 106 ? 14.368 -19.790 -9.880 1.00 81.25 106 TYR A CA 1
ATOM 864 C C . TYR A 1 106 ? 13.193 -19.522 -10.820 1.00 81.25 106 TYR A C 1
ATOM 866 O O . TYR A 1 106 ? 13.353 -18.974 -11.912 1.00 81.25 106 TYR A O 1
ATOM 874 N N . ASN A 1 107 ? 11.989 -19.883 -10.372 1.00 65.31 107 ASN A N 1
ATOM 875 C CA . ASN A 1 107 ? 10.767 -19.695 -11.141 1.00 65.31 107 ASN A CA 1
ATOM 876 C C . ASN A 1 107 ? 10.205 -18.287 -10.907 1.00 65.31 107 ASN A C 1
ATOM 878 O O . ASN A 1 107 ? 9.328 -18.058 -10.078 1.00 65.31 107 ASN A O 1
ATOM 882 N N . HIS A 1 108 ? 10.780 -17.316 -11.608 1.00 65.06 108 HIS A N 1
ATOM 883 C CA . HIS A 1 108 ? 10.368 -15.917 -11.534 1.00 65.06 108 HIS A CA 1
ATOM 884 C C . HIS A 1 108 ? 9.196 -15.575 -12.476 1.00 65.06 108 HIS A C 1
ATOM 886 O O . HIS A 1 108 ? 9.048 -14.415 -12.851 1.00 65.06 108 HIS A O 1
ATOM 892 N N . SER A 1 109 ? 8.368 -16.555 -12.875 1.00 49.31 109 SER A N 1
ATOM 893 C CA . SER A 1 109 ? 7.179 -16.373 -13.736 1.00 49.31 109 SER A CA 1
ATOM 894 C C . SER A 1 109 ? 6.071 -15.510 -13.095 1.00 49.31 109 SER A C 1
ATOM 896 O O . SER A 1 109 ? 4.897 -15.627 -13.421 1.00 49.31 109 SER A O 1
ATOM 898 N N . THR A 1 110 ? 6.420 -14.623 -12.169 1.00 51.56 110 THR A N 1
ATOM 899 C CA . THR A 1 110 ? 5.661 -13.413 -11.890 1.00 51.56 110 THR A CA 1
ATOM 900 C C . THR A 1 110 ? 6.163 -12.360 -12.871 1.00 51.56 110 THR A C 1
ATOM 902 O O . THR A 1 110 ? 6.985 -11.512 -12.511 1.00 51.56 110 THR A O 1
ATOM 905 N N . VAL A 1 111 ? 5.730 -12.444 -14.132 1.00 46.38 111 VAL A N 1
ATOM 906 C CA . VAL A 1 111 ? 5.750 -11.259 -14.997 1.00 46.38 111 VAL A CA 1
ATOM 907 C C . VAL A 1 111 ? 5.089 -10.158 -14.161 1.00 46.38 111 VAL A C 1
ATOM 909 O O . VAL A 1 111 ? 3.975 -10.385 -13.676 1.00 46.38 111 VAL A O 1
ATOM 912 N N . PRO A 1 112 ? 5.768 -9.038 -13.854 1.00 50.69 112 PRO A N 1
ATOM 913 C CA . PRO A 1 112 ? 5.036 -7.878 -13.404 1.00 50.69 112 PRO A CA 1
ATOM 914 C C . PRO A 1 112 ? 4.180 -7.517 -14.613 1.00 50.69 112 PRO A C 1
ATOM 916 O O . PRO A 1 112 ? 4.684 -6.980 -15.585 1.00 50.69 112 PRO A O 1
ATOM 919 N N . ILE A 1 113 ? 2.915 -7.937 -14.614 1.00 48.81 113 ILE A N 1
ATOM 920 C CA . ILE A 1 113 ? 1.925 -7.140 -15.315 1.00 48.81 113 ILE A CA 1
ATOM 921 C C . ILE A 1 113 ? 1.998 -5.837 -14.547 1.00 48.81 113 ILE A C 1
ATOM 923 O O . ILE A 1 113 ? 1.780 -5.801 -13.327 1.00 48.81 113 ILE A O 1
ATOM 927 N N . ASP A 1 114 ? 2.528 -4.833 -15.220 1.00 55.00 114 ASP A N 1
ATOM 928 C CA . ASP A 1 114 ? 2.715 -3.530 -14.644 1.00 55.00 114 ASP A CA 1
ATOM 929 C C . ASP A 1 114 ? 1.324 -3.108 -14.172 1.00 55.00 114 ASP A C 1
ATOM 931 O O . ASP A 1 114 ? 0.416 -2.947 -14.978 1.00 55.00 114 ASP A O 1
ATOM 935 N N . GLU A 1 115 ? 1.111 -2.978 -12.855 1.00 56.75 115 GLU A N 1
ATOM 936 C CA . GLU A 1 115 ? -0.163 -2.439 -12.344 1.00 56.75 115 GLU A CA 1
ATOM 937 C C . GLU A 1 115 ? -0.447 -1.078 -12.996 1.00 56.75 115 GLU A C 1
ATOM 939 O O . GLU A 1 115 ? -1.592 -0.678 -13.087 1.00 56.75 115 GLU A O 1
ATOM 944 N N . GLU A 1 116 ? 0.595 -0.392 -13.476 1.00 55.97 116 GLU A N 1
ATOM 945 C CA . GLU A 1 116 ? 0.523 0.841 -14.254 1.00 55.97 116 GLU A CA 1
ATOM 946 C C . GLU A 1 116 ? -0.041 0.618 -15.672 1.00 55.97 116 GLU A C 1
ATOM 948 O O . GLU A 1 116 ? -0.789 1.465 -16.138 1.00 55.97 116 GLU A O 1
ATOM 953 N N . GLU A 1 117 ? 0.222 -0.520 -16.328 1.00 53.84 117 GLU A N 1
ATOM 954 C CA . GLU A 1 117 ? -0.374 -0.904 -17.620 1.00 53.84 117 GLU A CA 1
ATOM 955 C C . GLU A 1 117 ? -1.811 -1.420 -17.438 1.00 53.84 117 GLU A C 1
ATOM 957 O O . GLU A 1 117 ? -2.692 -1.082 -18.221 1.00 53.84 117 GLU A O 1
ATOM 962 N N . GLU A 1 118 ? -2.098 -2.154 -16.359 1.00 61.84 118 GLU A N 1
ATOM 963 C CA . GLU A 1 118 ? -3.454 -2.617 -16.029 1.00 61.84 118 GLU A CA 1
ATOM 964 C C . GLU A 1 118 ? -4.360 -1.458 -15.550 1.00 61.84 118 GLU A C 1
ATOM 966 O O . GLU A 1 118 ? -5.508 -1.351 -15.984 1.00 61.84 118 GLU A O 1
ATOM 971 N N . GLU A 1 119 ? -3.843 -0.527 -14.730 1.00 63.50 119 GLU A N 1
ATOM 972 C CA . GLU A 1 119 ? -4.544 0.698 -14.300 1.00 63.50 119 GLU A CA 1
ATOM 973 C C . GLU A 1 119 ? -4.654 1.726 -15.444 1.00 63.50 119 GLU A C 1
ATOM 975 O O . GLU A 1 119 ? -5.702 2.365 -15.568 1.00 63.50 119 GLU A O 1
ATOM 980 N N . ALA A 1 120 ? -3.646 1.863 -16.319 1.00 61.97 120 ALA A N 1
ATOM 981 C CA . ALA A 1 120 ? -3.749 2.699 -17.521 1.00 61.97 120 ALA A CA 1
ATOM 982 C C . ALA A 1 120 ? -4.759 2.126 -18.517 1.00 61.97 120 ALA A C 1
ATOM 984 O O . ALA A 1 120 ? -5.585 2.883 -19.019 1.00 61.97 120 ALA A O 1
ATOM 985 N N . ASN A 1 121 ? -4.765 0.808 -18.746 1.00 58.31 121 ASN A N 1
ATOM 986 C CA . ASN A 1 121 ? -5.764 0.145 -19.584 1.00 58.31 121 ASN A CA 1
ATOM 987 C C . ASN A 1 121 ? -7.173 0.281 -18.990 1.00 58.31 121 ASN A C 1
ATOM 989 O O . ASN A 1 121 ? -8.113 0.574 -19.726 1.00 58.31 121 ASN A O 1
ATOM 993 N N . ALA A 1 122 ? -7.333 0.162 -17.667 1.00 68.12 122 ALA A N 1
ATOM 994 C CA . ALA A 1 122 ? -8.616 0.376 -16.995 1.00 68.12 122 ALA A CA 1
ATOM 995 C C . ALA A 1 122 ? -9.103 1.836 -17.087 1.00 68.12 122 ALA A C 1
ATOM 997 O O . ALA A 1 122 ? -10.290 2.077 -17.314 1.00 68.12 122 ALA A O 1
ATOM 998 N N . LEU A 1 123 ? -8.204 2.820 -16.962 1.00 65.25 123 LEU A N 1
ATOM 999 C CA . LEU A 1 123 ? -8.524 4.243 -17.141 1.00 65.25 123 LEU A CA 1
ATOM 1000 C C . LEU A 1 123 ? -8.827 4.599 -18.604 1.00 65.25 123 LEU A C 1
ATOM 1002 O O . LEU A 1 123 ? -9.720 5.410 -18.858 1.00 65.25 123 LEU A O 1
ATOM 1006 N N . LEU A 1 124 ? -8.130 3.987 -19.567 1.00 61.47 124 LEU A N 1
ATOM 1007 C CA . LEU A 1 124 ? -8.409 4.158 -20.995 1.00 61.47 124 LEU A CA 1
ATOM 1008 C C . LEU A 1 124 ? -9.784 3.576 -21.352 1.00 61.47 124 LEU A C 1
ATOM 1010 O O . LEU A 1 124 ? -10.567 4.222 -22.049 1.00 61.47 124 LEU A O 1
ATOM 1014 N N . LEU A 1 125 ? -10.111 2.398 -20.811 1.00 62.31 125 LEU A N 1
ATOM 1015 C CA . LEU A 1 125 ? -11.408 1.748 -21.001 1.00 62.31 125 LEU A CA 1
ATOM 1016 C C . LEU A 1 125 ? -12.551 2.577 -20.387 1.00 62.31 125 LEU A C 1
ATOM 1018 O O . LEU A 1 125 ? -13.590 2.760 -21.019 1.00 62.31 125 LEU A O 1
ATOM 1022 N N . ALA A 1 126 ? -12.338 3.158 -19.200 1.00 61.28 126 ALA A N 1
ATOM 1023 C CA . ALA A 1 126 ? -13.320 4.010 -18.525 1.00 61.28 126 ALA A CA 1
ATOM 1024 C C . ALA A 1 126 ? -13.568 5.361 -19.228 1.00 61.28 126 ALA A C 1
ATOM 1026 O O . ALA A 1 126 ? -14.647 5.936 -19.086 1.00 61.28 126 ALA A O 1
ATOM 1027 N N . ASN A 1 127 ? -12.591 5.880 -19.979 1.00 57.38 127 ASN A N 1
ATOM 1028 C CA . ASN A 1 127 ? -12.743 7.119 -20.749 1.00 57.38 127 ASN A CA 1
ATOM 1029 C C . ASN A 1 127 ? -13.374 6.896 -22.131 1.00 57.38 127 ASN A C 1
ATOM 1031 O O . ASN A 1 127 ? -14.082 7.779 -22.613 1.00 57.38 127 ASN A O 1
ATOM 1035 N N . ASN A 1 128 ? -13.178 5.723 -22.740 1.00 55.22 128 ASN A N 1
ATOM 1036 C CA . ASN A 1 128 ? -13.827 5.368 -24.004 1.00 55.22 128 ASN A CA 1
ATOM 1037 C C . ASN A 1 128 ? -15.324 5.051 -23.824 1.00 55.22 128 ASN A C 1
ATOM 1039 O O . ASN A 1 128 ? -16.118 5.399 -24.687 1.00 55.22 128 ASN A O 1
ATOM 1043 N N . ALA A 1 129 ? -15.736 4.518 -22.667 1.00 55.38 129 ALA A N 1
ATOM 1044 C CA . ALA A 1 129 ? -17.139 4.215 -22.343 1.00 55.38 129 ALA A CA 1
ATOM 1045 C C . ALA A 1 129 ? -18.045 5.445 -22.079 1.00 55.38 129 ALA A C 1
ATOM 1047 O O . ALA A 1 129 ? -19.200 5.285 -21.699 1.00 55.38 129 ALA A O 1
ATOM 1048 N N . ARG A 1 130 ? -17.529 6.675 -22.221 1.00 55.53 130 ARG A N 1
ATOM 1049 C CA . ARG A 1 130 ? -18.287 7.935 -22.051 1.00 55.53 130 ARG A CA 1
ATOM 1050 C C . ARG A 1 130 ? -18.542 8.679 -23.367 1.00 55.53 130 ARG A C 1
ATOM 1052 O O . ARG A 1 130 ? -19.009 9.815 -23.328 1.00 55.53 130 ARG A O 1
ATOM 1059 N N . LYS A 1 131 ? -18.148 8.099 -24.505 1.00 53.84 131 LYS A N 1
ATOM 1060 C CA . LYS A 1 131 ? -18.249 8.719 -25.837 1.00 53.84 131 LYS A CA 1
ATOM 1061 C C . LYS A 1 131 ? -19.289 8.079 -26.762 1.00 53.84 131 LYS A C 1
ATOM 1063 O O . LYS A 1 131 ? -19.402 8.551 -27.890 1.00 53.84 131 LYS A O 1
ATOM 1068 N N . ASP A 1 132 ? -20.043 7.099 -26.269 1.00 41.31 132 ASP A N 1
ATOM 1069 C CA . ASP A 1 132 ? -21.237 6.551 -26.923 1.00 41.31 132 ASP A CA 1
ATOM 1070 C C . ASP A 1 132 ? -22.509 7.035 -26.213 1.00 41.31 132 ASP A C 1
ATOM 1072 O O . ASP A 1 132 ? -22.506 7.062 -24.957 1.00 41.31 132 ASP A O 1
#

InterPro domains:
  IPR000047 Helix-turn-helix motif [PR00031] (60-69)
  IPR000047 Helix-turn-helix motif [PR00031] (69-85)
  IPR000747 Homeodomain engrailed [PR00026] (30-47)
  IPR000747 Homeodomain engrailed [PR00026] (93-110)
  IPR00135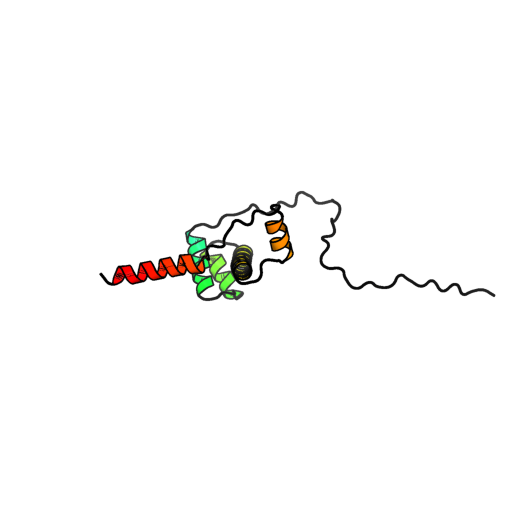6 Homeodomain [PF00046] (32-88)
  IPR001356 Homeodomain [PS50071] (29-89)
  IPR001356 Homeodomain [SM00389] (31-93)
  IPR001356 Homeodomain [cd00086] (32-88)
  IPR009057 Homedomain-like superfamily [SSF46689] (24-88)
  IPR017970 Homeobox, conserved site [PS00027] (64-87)
  IPR019549 Homeobox engrailed, C-terminal [PF10525] (89-119)
  IPR019737 Homeobox engrailed-type, conserved site [PS00033] (100-107)
  IPR020479 Homeodomain, metazoa [PR00024] (53-64)
  IPR020479 Homeodomain, metazoa [PR00024] (68-78)
  IPR020479 Homeodomain, metazoa [PR00024] (78-87)
  IPR050720 Engrailed Homeobox Transcription Factors [PTHR24341] (15-126)

pLDDT: mean 73.48, std 20.24, range [36.66, 98.31]

Sequence (132 aa):
PQGNNKKIGPRNQPGCPRSRRLKRKDKKPEEKRPRTAFSGEQLARLKHEFAENRYLTERRRTELARELGLNEAQIKIWFQNKRAKIKKASGQKNPLALQLMAQGLYNHSTVPIDEEEEEANALLLANNARKD

Mean predicted aligned error: 16.62 Å

Radius of gyration: 24.92 Å; Cα contacts (8 Å, |Δi|>4): 33; chains: 1; bounding box: 89×39×56 Å

Foldseek 3Di:
DDDDDDPDPDDDDDDDPDPPPPPDDDDDPPPPPDDDDADPVLVVVLVVVCVVPLDDDPVVLVVSCVVRVHDSVVSVVVSVVVVVVVVVLPDDDDVVQVVCVVVVNDDPPPPCPPVCVVVVVVVVVVVVVVPD

Nearest PDB structures (foldseek):
  1b72-assembly1_A  TM=9.914E-01  e=9.713E-05  Homo sapiens
  1puf-assembly1_A  TM=9.647E-01  e=8.515E-05  Mus musculus
  2r5z-assembly1_A  TM=9.431E-01  e=7.464E-05  Drosophila melanogaster
  5zjr-assembly1_A  TM=9.519E-01  e=1.350E-04  Drosophila melanogaster
  2r5y-assembly1_A  TM=8.198E-01  e=6.543E-05  Drosophila melanogaster